Protein AF-A0A0F9I0E7-F1 (afdb_monomer_lite)

Organism: NCBI:txid412755

Secondary structure (DSSP, 8-state):
--------TTSSPPTTPPPPP-EEE-TTS-EEEHHHHHHH-S-------S---

Sequence (53 aa):
MTEEHISNPKFGLPLGTKVPLINSNDVFEQNINLEDILRDHRGMILDFFRGAW

Radius of gyration: 14.8 Å; chains: 1; bounding box: 31×16×36 Å

Structure (mmCIF, N/CA/C/O backbone):
data_AF-A0A0F9I0E7-F1
#
_entry.id   AF-A0A0F9I0E7-F1
#
loop_
_atom_site.group_PDB
_atom_site.id
_atom_site.type_symbol
_atom_site.label_atom_id
_atom_site.label_alt_id
_atom_site.label_comp_id
_atom_site.label_asym_id
_atom_site.label_entity_id
_atom_site.label_seq_id
_atom_site.pdbx_PDB_ins_code
_atom_site.Cartn_x
_atom_site.Cartn_y
_atom_site.Cartn_z
_atom_site.occupancy
_atom_site.B_iso_or_equiv
_atom_site.auth_seq_id
_atom_site.auth_comp_id
_atom_site.auth_asym_id
_atom_site.auth_atom_id
_atom_site.pdbx_PDB_model_num
ATOM 1 N N . MET A 1 1 ? 23.122 -9.087 22.408 1.00 43.41 1 MET A N 1
ATOM 2 C CA . MET A 1 1 ? 21.726 -8.895 22.843 1.00 43.41 1 MET A CA 1
ATOM 3 C C . MET A 1 1 ? 21.102 -7.927 21.864 1.00 43.41 1 MET A C 1
ATOM 5 O O . MET A 1 1 ? 21.479 -6.766 21.869 1.00 43.41 1 MET A O 1
ATOM 9 N N . THR A 1 2 ? 20.279 -8.418 20.945 1.00 49.91 2 THR A N 1
ATOM 10 C CA . THR A 1 2 ? 19.437 -7.567 20.101 1.00 49.91 2 THR A CA 1
ATOM 11 C C . THR A 1 2 ? 18.356 -6.983 20.999 1.00 49.91 2 THR A C 1
ATOM 13 O O . THR A 1 2 ? 17.552 -7.735 21.543 1.00 49.91 2 THR A O 1
ATOM 16 N N . GLU A 1 3 ? 18.388 -5.672 21.229 1.00 55.59 3 GLU A N 1
ATOM 17 C CA . GLU A 1 3 ? 17.280 -4.973 21.875 1.00 55.59 3 GLU A CA 1
ATOM 18 C C . GLU A 1 3 ? 16.052 -5.118 20.970 1.00 55.59 3 GLU A C 1
ATOM 20 O O . GLU A 1 3 ? 16.010 -4.566 19.870 1.00 55.59 3 GLU A O 1
ATOM 25 N N . GLU A 1 4 ? 15.074 -5.920 21.393 1.00 57.78 4 GLU A N 1
ATOM 26 C CA . GLU A 1 4 ? 13.761 -5.940 20.755 1.00 57.78 4 GLU A CA 1
ATOM 27 C C . GLU A 1 4 ? 13.163 -4.537 20.867 1.00 57.78 4 GLU A C 1
ATOM 29 O O . GLU A 1 4 ? 12.965 -4.009 21.964 1.00 57.78 4 GLU A O 1
ATOM 34 N N . HIS A 1 5 ? 12.885 -3.909 19.725 1.00 55.56 5 HIS A N 1
ATOM 35 C CA . HIS A 1 5 ? 12.178 -2.639 19.702 1.00 55.56 5 HIS A CA 1
ATOM 36 C C . HIS A 1 5 ? 10.716 -2.892 20.083 1.00 55.56 5 HIS A C 1
ATOM 38 O O . HIS A 1 5 ? 9.884 -3.231 19.243 1.00 55.56 5 HIS A O 1
ATOM 44 N N . ILE A 1 6 ? 10.407 -2.769 21.374 1.00 59.66 6 ILE A N 1
ATOM 45 C CA . ILE A 1 6 ? 9.045 -2.913 21.888 1.00 59.66 6 ILE A CA 1
ATOM 46 C C . ILE A 1 6 ? 8.208 -1.773 21.303 1.00 59.66 6 ILE A C 1
ATOM 48 O O . ILE A 1 6 ? 8.471 -0.600 21.582 1.00 59.66 6 ILE A O 1
ATOM 52 N N . SER A 1 7 ? 7.197 -2.110 20.492 1.00 58.94 7 SER A N 1
ATOM 53 C CA . SER A 1 7 ? 6.290 -1.119 19.910 1.00 58.94 7 SER A CA 1
ATOM 54 C C . SER A 1 7 ? 5.642 -0.315 21.034 1.00 58.94 7 SER A C 1
ATOM 56 O O . SER A 1 7 ? 4.874 -0.850 21.836 1.00 58.94 7 SER A O 1
ATOM 58 N N . ASN A 1 8 ? 5.961 0.971 21.128 1.00 62.69 8 ASN A N 1
ATOM 59 C CA . ASN A 1 8 ? 5.356 1.829 22.130 1.00 62.69 8 ASN A CA 1
ATOM 60 C C . ASN A 1 8 ? 3.927 2.169 21.671 1.00 62.69 8 ASN A C 1
ATOM 62 O O . ASN A 1 8 ? 3.780 2.813 20.635 1.00 62.69 8 ASN A O 1
ATOM 66 N N . PRO A 1 9 ? 2.872 1.801 22.422 1.00 60.62 9 PRO A N 1
ATOM 67 C CA . PRO A 1 9 ? 1.479 1.982 21.999 1.00 60.62 9 PRO A CA 1
ATOM 68 C C . PRO A 1 9 ? 1.062 3.453 21.836 1.00 60.62 9 PRO A C 1
ATOM 70 O O . PRO A 1 9 ? -0.022 3.732 21.333 1.00 60.62 9 PRO A O 1
ATOM 73 N N . LYS A 1 10 ? 1.909 4.410 22.245 1.00 64.56 10 LYS A N 1
ATOM 74 C CA . LYS A 1 10 ? 1.728 5.843 21.962 1.00 64.56 10 LYS A CA 1
ATOM 75 C C . LYS A 1 10 ? 2.166 6.257 20.549 1.00 64.56 10 LYS A C 1
ATOM 77 O O . LYS A 1 10 ? 1.917 7.395 20.166 1.00 64.56 10 LYS A O 1
ATOM 82 N N . PHE A 1 11 ? 2.835 5.379 19.802 1.00 69.06 11 PHE A N 1
ATOM 83 C CA . PHE A 1 11 ? 3.399 5.653 18.482 1.00 69.06 11 PHE A CA 1
ATOM 84 C C . PHE A 1 11 ? 2.766 4.720 17.443 1.00 69.06 11 PHE A C 1
ATOM 86 O O . PHE A 1 11 ? 2.803 3.502 17.586 1.00 69.06 11 PHE A O 1
ATOM 93 N N . GLY A 1 12 ? 2.1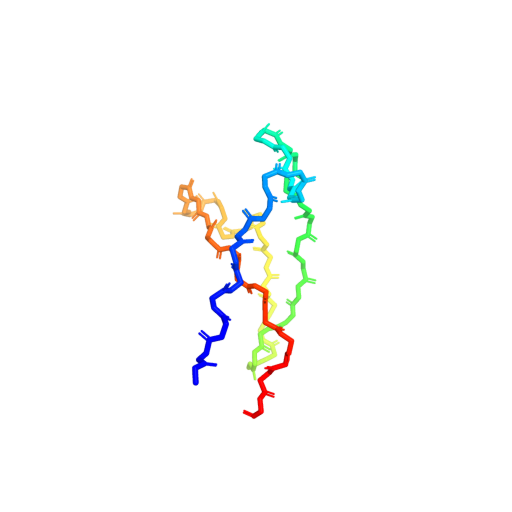67 5.297 16.401 1.00 72.94 12 GLY A N 1
ATOM 94 C CA . GLY A 1 12 ? 1.460 4.566 15.347 1.00 72.94 12 GLY A CA 1
ATOM 95 C C . GLY A 1 12 ? 0.225 5.321 14.858 1.00 72.94 12 GLY A C 1
ATOM 96 O O . GLY A 1 12 ? -0.194 6.306 15.468 1.00 72.94 12 GLY A O 1
ATOM 97 N N . LEU A 1 13 ? -0.354 4.875 13.743 1.00 78.31 13 LEU A N 1
ATOM 98 C CA . LEU A 1 13 ? -1.618 5.422 13.250 1.00 78.31 13 LEU A CA 1
ATOM 99 C C . LEU A 1 13 ? -2.792 4.770 14.005 1.00 78.31 13 LEU A C 1
ATOM 101 O O . LEU A 1 13 ? -2.822 3.543 14.118 1.00 78.31 13 LEU A O 1
ATOM 105 N N . PRO A 1 14 ? -3.771 5.545 14.506 1.00 82.94 14 PRO A N 1
ATOM 106 C CA . PRO A 1 14 ? -4.989 4.994 15.096 1.00 82.94 14 PRO A CA 1
ATOM 107 C C . PRO A 1 14 ? -5.735 4.065 14.128 1.00 82.94 14 PRO A C 1
ATOM 109 O O . PRO A 1 14 ? -5.735 4.289 12.914 1.00 82.94 14 PRO A O 1
ATOM 112 N N . LEU A 1 15 ? -6.440 3.059 14.653 1.00 83.44 15 LEU A N 1
ATOM 113 C CA . LEU A 1 15 ? -7.329 2.223 13.839 1.00 83.44 15 LEU A CA 1
ATOM 114 C C . LEU A 1 15 ? -8.406 3.074 13.149 1.00 83.44 15 LEU A C 1
ATOM 116 O O . LEU A 1 15 ? -8.942 4.013 13.733 1.00 83.44 15 LEU A O 1
ATOM 120 N N . GLY A 1 16 ? -8.715 2.736 11.896 1.00 86.31 16 GLY A N 1
ATOM 121 C CA . GLY A 1 16 ? -9.655 3.499 11.068 1.00 86.31 16 GLY A CA 1
ATOM 122 C C . GLY A 1 16 ? -9.066 4.768 10.442 1.00 86.31 16 GLY A C 1
ATOM 123 O O . GLY A 1 16 ? -9.777 5.471 9.724 1.00 86.31 16 GLY A O 1
ATOM 124 N N . THR A 1 17 ? -7.778 5.058 10.663 1.00 87.69 17 THR A N 1
ATOM 125 C CA . THR A 1 17 ? -7.074 6.103 9.909 1.00 87.69 17 THR A CA 1
ATOM 126 C C . THR A 1 17 ? -7.128 5.784 8.418 1.00 87.69 17 THR A C 1
ATOM 128 O O . THR A 1 17 ? -6.873 4.651 8.007 1.00 87.69 17 THR A O 1
ATOM 131 N N . LYS A 1 18 ? -7.453 6.789 7.597 1.00 86.62 18 LYS A N 1
ATOM 132 C CA . LYS A 1 18 ? -7.392 6.653 6.139 1.00 86.62 18 LYS A CA 1
ATOM 133 C C . LYS A 1 18 ? -5.956 6.353 5.726 1.00 86.62 18 LYS A C 1
ATOM 135 O O . LYS A 1 18 ? -5.040 7.083 6.100 1.00 86.62 18 LYS A O 1
ATOM 140 N N . VAL A 1 19 ? -5.780 5.286 4.956 1.00 85.50 19 VAL A N 1
ATOM 141 C CA . VAL A 1 19 ? -4.481 4.923 4.392 1.00 85.50 19 VAL A CA 1
ATOM 142 C C . VAL A 1 19 ? -3.988 6.050 3.469 1.00 85.50 19 VAL A C 1
ATOM 144 O O . VAL A 1 19 ? -4.809 6.652 2.768 1.00 85.50 19 VAL A O 1
ATOM 147 N N . PRO A 1 20 ? -2.687 6.396 3.477 1.00 83.38 20 PRO A N 1
ATOM 148 C CA . PRO A 1 20 ? -2.149 7.350 2.515 1.00 83.38 20 PRO A CA 1
ATOM 149 C C . PRO A 1 20 ? -2.252 6.801 1.089 1.00 83.38 20 PRO A C 1
ATOM 151 O O . PRO A 1 20 ? -2.224 5.590 0.872 1.00 83.38 20 PRO A O 1
ATOM 154 N N . LEU A 1 21 ? -2.319 7.703 0.110 1.00 86.00 21 LEU A N 1
ATOM 155 C CA . LEU A 1 21 ? -2.178 7.326 -1.292 1.00 86.00 21 LEU A CA 1
ATOM 156 C C . LEU A 1 21 ? -0.742 6.856 -1.528 1.00 86.00 21 LEU A C 1
ATOM 158 O O . LEU A 1 21 ? 0.203 7.612 -1.301 1.00 86.00 21 LEU A O 1
ATOM 162 N N . ILE A 1 22 ? -0.588 5.616 -1.9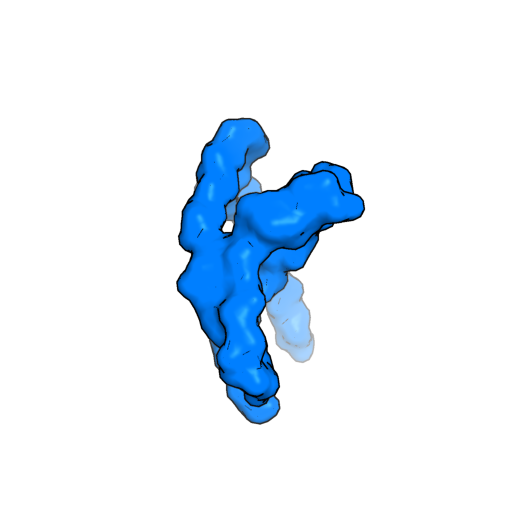87 1.00 89.62 22 ILE A N 1
ATOM 163 C CA . ILE A 1 22 ? 0.700 5.085 -2.426 1.00 89.62 22 ILE A CA 1
ATOM 164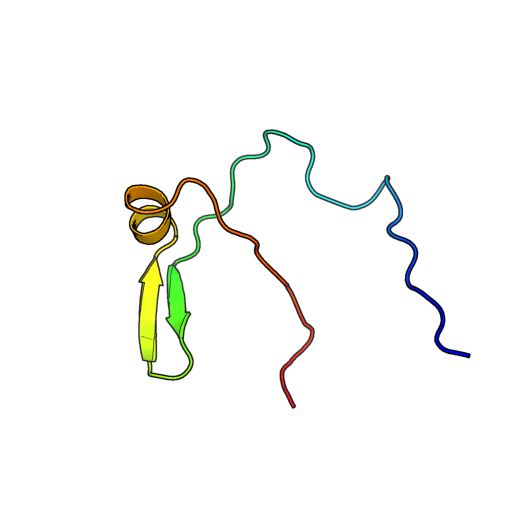 C C . IL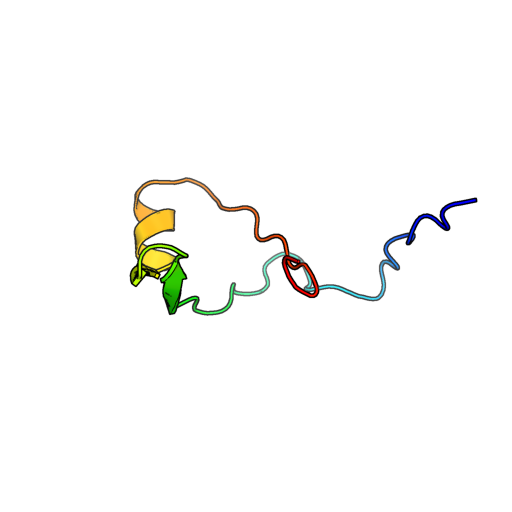E A 1 22 ? 0.628 4.936 -3.937 1.00 89.62 22 ILE A C 1
ATOM 166 O O . ILE A 1 22 ? -0.147 4.136 -4.461 1.00 89.62 22 ILE A O 1
ATOM 170 N N . ASN A 1 23 ? 1.438 5.749 -4.604 1.00 93.00 23 ASN A N 1
ATOM 171 C CA . ASN A 1 23 ? 1.717 5.672 -6.024 1.00 93.00 23 ASN A CA 1
ATOM 172 C C . ASN A 1 23 ? 3.240 5.735 -6.175 1.00 93.00 23 ASN A C 1
ATOM 174 O O . ASN A 1 23 ? 3.842 6.785 -5.940 1.00 93.00 23 ASN A O 1
ATOM 178 N N . SER A 1 24 ? 3.858 4.593 -6.450 1.00 91.62 24 SER A N 1
ATOM 179 C CA . SER A 1 24 ? 5.314 4.425 -6.502 1.00 91.62 24 SER A CA 1
ATOM 180 C C . SER A 1 24 ? 5.685 3.525 -7.673 1.00 91.62 24 SER A C 1
ATOM 182 O O . SER A 1 24 ? 4.809 2.964 -8.319 1.00 91.62 24 SER A O 1
ATOM 184 N N . ASN A 1 25 ? 6.977 3.353 -7.925 1.00 94.31 25 ASN A N 1
ATOM 185 C CA . ASN A 1 25 ? 7.470 2.286 -8.784 1.00 94.31 25 ASN A CA 1
ATOM 186 C C . ASN A 1 25 ? 8.119 1.193 -7.932 1.00 94.31 25 ASN A C 1
ATOM 188 O O . ASN A 1 25 ? 8.685 1.489 -6.873 1.00 94.31 25 ASN A O 1
ATOM 192 N N . ASP A 1 26 ? 8.006 -0.053 -8.376 1.00 89.75 26 ASP A N 1
ATOM 193 C CA . ASP A 1 26 ? 8.718 -1.182 -7.787 1.00 89.75 26 ASP A CA 1
ATOM 194 C C . ASP A 1 26 ? 10.178 -1.254 -8.267 1.00 89.75 26 ASP A C 1
ATOM 196 O O . ASP A 1 26 ? 10.668 -0.396 -9.005 1.00 89.75 26 ASP A O 1
ATOM 200 N N . VAL A 1 27 ? 10.890 -2.299 -7.838 1.00 89.81 27 VAL A N 1
ATOM 201 C CA . VAL A 1 27 ? 12.299 -2.530 -8.205 1.00 89.81 27 VAL A CA 1
ATOM 202 C C . VAL A 1 27 ? 12.510 -2.834 -9.695 1.00 89.81 27 VAL A C 1
ATOM 204 O O . VAL A 1 27 ? 13.648 -2.830 -10.157 1.00 89.81 27 VAL A O 1
ATOM 207 N N . PHE A 1 28 ? 11.437 -3.094 -10.442 1.00 95.38 28 PHE A N 1
ATOM 208 C CA . PHE A 1 28 ? 11.424 -3.332 -11.884 1.00 95.38 28 PHE A CA 1
ATOM 209 C C . PHE A 1 28 ? 10.828 -2.148 -12.659 1.00 95.38 28 PHE A C 1
ATOM 211 O O . PHE A 1 28 ? 10.464 -2.306 -13.824 1.00 95.38 28 PHE A O 1
ATOM 218 N N . GLU A 1 29 ? 10.718 -0.978 -12.023 1.00 94.12 29 GLU A N 1
ATOM 219 C CA . GLU A 1 29 ? 10.139 0.247 -12.589 1.00 94.12 29 GLU A CA 1
ATOM 220 C C . GLU A 1 29 ? 8.650 0.131 -12.959 1.00 94.12 29 GLU A C 1
ATOM 222 O O . GLU A 1 29 ? 8.111 0.981 -13.672 1.00 94.12 29 GLU A O 1
ATOM 227 N N . GLN A 1 30 ? 7.951 -0.886 -12.451 1.00 93.94 30 GLN A N 1
ATOM 228 C CA . GLN A 1 30 ? 6.516 -1.024 -12.663 1.00 93.94 30 GLN A CA 1
ATOM 229 C C . GLN A 1 30 ? 5.764 -0.136 -11.682 1.00 93.94 30 GLN A C 1
ATOM 231 O O . GLN A 1 30 ? 6.066 -0.104 -10.488 1.00 93.94 30 GLN A O 1
ATOM 236 N N . ASN A 1 31 ? 4.762 0.584 -12.184 1.00 94.62 31 ASN A N 1
ATOM 237 C CA . ASN A 1 31 ? 3.939 1.431 -11.339 1.00 94.62 31 ASN A CA 1
ATOM 238 C C . ASN A 1 31 ? 3.085 0.580 -10.387 1.00 94.62 31 ASN A C 1
ATOM 240 O O . ASN A 1 31 ? 2.359 -0.316 -10.812 1.00 94.62 31 ASN A O 1
ATOM 244 N N . ILE A 1 32 ? 3.162 0.899 -9.099 1.00 92.06 32 ILE A N 1
ATOM 245 C CA . ILE A 1 32 ? 2.339 0.340 -8.036 1.00 92.06 32 ILE A CA 1
ATOM 246 C C . ILE A 1 32 ? 1.389 1.426 -7.545 1.00 92.06 32 ILE A C 1
ATOM 248 O O . ILE A 1 32 ? 1.818 2.449 -7.002 1.00 92.06 32 ILE A O 1
ATOM 252 N N . ASN A 1 33 ? 0.094 1.141 -7.660 1.00 93.00 33 ASN A N 1
ATOM 253 C CA . ASN A 1 33 ? -0.986 1.949 -7.121 1.00 93.00 33 ASN A CA 1
ATOM 254 C C . ASN A 1 33 ? -1.753 1.152 -6.055 1.00 93.00 33 ASN A C 1
ATOM 256 O O . ASN A 1 33 ? -2.238 0.047 -6.306 1.00 93.00 33 ASN A O 1
ATOM 260 N N . LEU A 1 34 ? -1.870 1.718 -4.852 1.00 90.75 34 LEU A N 1
ATOM 261 C CA . LEU A 1 34 ? -2.564 1.064 -3.741 1.00 90.75 34 LEU A CA 1
ATOM 262 C C . LEU A 1 34 ? -4.058 0.845 -4.003 1.00 90.75 34 LEU A C 1
ATOM 264 O O . LEU A 1 34 ? -4.597 -0.179 -3.586 1.00 90.75 34 LEU A O 1
ATOM 268 N N . GLU A 1 35 ? -4.732 1.787 -4.664 1.00 91.62 35 GLU A N 1
ATOM 269 C CA . GLU A 1 35 ? -6.153 1.641 -4.987 1.00 91.62 35 GLU A CA 1
ATOM 270 C C . GLU A 1 35 ? -6.378 0.444 -5.904 1.00 91.62 35 GLU A C 1
ATOM 272 O O . GLU A 1 35 ? -7.310 -0.322 -5.672 1.00 91.62 35 GLU A O 1
ATOM 277 N N . ASP A 1 36 ? -5.510 0.248 -6.897 1.00 92.19 36 ASP A N 1
ATOM 278 C CA . ASP A 1 36 ? -5.616 -0.877 -7.825 1.00 92.19 36 ASP A CA 1
ATOM 279 C C . ASP A 1 36 ? -5.394 -2.216 -7.111 1.00 92.19 36 ASP A C 1
ATOM 281 O O . ASP A 1 36 ? -6.191 -3.136 -7.276 1.00 92.19 36 ASP A O 1
ATOM 285 N N . ILE A 1 37 ? -4.400 -2.306 -6.218 1.00 90.69 37 ILE A N 1
ATOM 286 C CA . ILE A 1 37 ? -4.168 -3.517 -5.411 1.00 90.69 37 ILE A CA 1
ATOM 287 C C . ILE A 1 37 ? -5.400 -3.861 -4.564 1.00 90.69 37 ILE A C 1
ATOM 289 O O . ILE A 1 37 ? -5.826 -5.018 -4.514 1.00 90.69 37 ILE A O 1
ATOM 293 N N . LEU A 1 38 ? -5.990 -2.864 -3.901 1.00 91.00 38 LEU A N 1
ATOM 294 C CA . LEU A 1 38 ? -7.131 -3.061 -3.003 1.00 91.00 38 LEU A CA 1
ATOM 295 C C . LEU A 1 38 ? -8.458 -3.329 -3.734 1.00 91.00 38 LEU A C 1
ATOM 297 O O . LEU A 1 38 ? -9.429 -3.718 -3.085 1.00 91.00 38 LEU A O 1
ATOM 301 N N . ARG A 1 39 ? -8.525 -3.166 -5.063 1.00 92.94 39 ARG A N 1
ATOM 302 C CA . ARG A 1 39 ? -9.673 -3.653 -5.855 1.00 92.94 39 ARG A CA 1
ATOM 303 C C . ARG A 1 39 ? -9.716 -5.175 -5.891 1.00 92.94 39 ARG A C 1
ATOM 305 O O . ARG A 1 39 ? -10.793 -5.756 -5.773 1.00 92.94 39 ARG A O 1
ATOM 312 N N . ASP A 1 40 ? -8.547 -5.797 -6.003 1.00 94.56 40 ASP A N 1
ATOM 313 C CA . ASP A 1 40 ? -8.417 -7.247 -6.153 1.00 94.56 40 ASP A CA 1
ATOM 314 C C . ASP A 1 40 ? -8.161 -7.959 -4.811 1.00 94.56 40 ASP A C 1
ATOM 316 O O . ASP A 1 40 ? -8.356 -9.170 -4.690 1.00 94.56 40 ASP A O 1
ATOM 320 N N . HIS A 1 41 ? -7.752 -7.215 -3.776 1.00 93.19 41 HIS A N 1
ATOM 321 C CA . HIS A 1 41 ? -7.316 -7.757 -2.488 1.00 93.19 41 HIS A CA 1
ATOM 322 C C . HIS A 1 41 ? -8.085 -7.127 -1.324 1.00 93.19 41 HIS A C 1
ATOM 324 O O . HIS A 1 41 ? -8.303 -5.923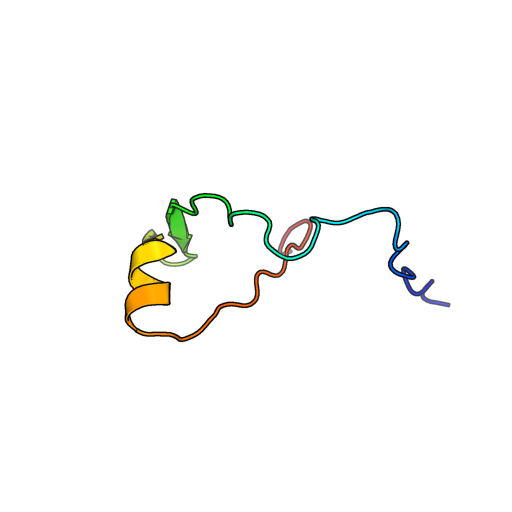 -1.268 1.00 93.19 41 HIS A O 1
ATOM 330 N N . ARG A 1 42 ? -8.440 -7.938 -0.318 1.00 90.06 42 ARG A N 1
ATOM 331 C CA . ARG A 1 42 ? -9.199 -7.469 0.864 1.00 90.06 42 ARG A CA 1
ATOM 332 C C . ARG A 1 42 ? -8.395 -6.567 1.807 1.00 90.06 42 ARG A C 1
ATOM 334 O O . ARG A 1 42 ? -8.970 -5.988 2.724 1.00 90.06 42 ARG A O 1
ATOM 341 N N . GLY A 1 43 ? -7.080 -6.495 1.635 1.00 89.31 43 GLY A N 1
ATOM 342 C CA . GLY A 1 43 ? -6.186 -5.715 2.478 1.00 89.31 43 GLY A CA 1
ATOM 343 C C . GLY A 1 43 ? -4.727 -5.896 2.076 1.00 89.31 43 GLY A C 1
ATOM 344 O O . GLY A 1 43 ? -4.396 -6.777 1.285 1.00 89.31 43 GLY A O 1
ATOM 345 N N . MET A 1 44 ? -3.865 -5.059 2.646 1.00 87.06 44 MET A N 1
ATOM 346 C CA . MET A 1 44 ? -2.428 -5.034 2.388 1.00 87.06 44 MET A CA 1
ATOM 347 C C . MET A 1 44 ? -1.677 -4.796 3.700 1.00 87.06 44 MET A C 1
ATOM 349 O O . MET A 1 44 ? -2.141 -4.037 4.552 1.00 87.06 44 MET A O 1
ATOM 353 N N . ILE A 1 45 ? -0.513 -5.428 3.850 1.00 88.75 45 ILE A N 1
ATOM 354 C CA . ILE A 1 45 ? 0.449 -5.123 4.913 1.00 88.75 45 ILE A CA 1
ATOM 355 C C . ILE A 1 45 ? 1.523 -4.220 4.308 1.00 88.75 45 ILE A C 1
ATOM 357 O O . ILE A 1 45 ? 2.105 -4.557 3.280 1.00 88.75 45 ILE A O 1
ATOM 361 N N . LEU A 1 46 ? 1.765 -3.075 4.942 1.00 83.81 46 LEU A N 1
ATOM 362 C CA . LEU A 1 46 ? 2.846 -2.162 4.586 1.00 83.81 46 LEU A CA 1
ATOM 363 C C . LEU A 1 46 ? 3.953 -2.303 5.622 1.00 83.81 46 LEU A C 1
ATOM 365 O O . LEU A 1 46 ? 3.732 -2.017 6.799 1.00 83.81 46 LEU A O 1
ATOM 369 N N . ASP A 1 47 ? 5.122 -2.738 5.171 1.00 84.81 47 ASP A N 1
ATOM 370 C CA . ASP A 1 47 ? 6.318 -2.844 5.997 1.00 84.81 47 ASP A CA 1
ATOM 371 C C . ASP A 1 47 ? 7.321 -1.760 5.587 1.00 84.81 47 ASP A C 1
ATOM 373 O O . ASP A 1 47 ? 7.669 -1.628 4.411 1.00 84.81 47 ASP A O 1
ATOM 377 N N . PHE A 1 48 ? 7.750 -0.951 6.555 1.00 79.44 48 PHE A N 1
ATOM 378 C CA . PHE A 1 48 ? 8.661 0.167 6.340 1.00 79.44 48 PHE A CA 1
ATOM 379 C C . PHE A 1 48 ? 10.022 -0.163 6.943 1.00 79.44 48 PHE A C 1
ATOM 381 O O . PHE A 1 48 ? 10.202 -0.145 8.161 1.00 79.44 48 PHE A O 1
ATOM 388 N N . PHE A 1 49 ? 11.010 -0.370 6.082 1.00 80.94 49 PHE A N 1
ATOM 389 C CA . PHE A 1 49 ? 12.397 -0.594 6.474 1.00 80.94 49 PHE A CA 1
ATOM 390 C C . PHE A 1 49 ? 13.269 0.608 6.100 1.00 80.94 49 PHE A C 1
ATOM 392 O O . PHE A 1 49 ? 13.066 1.278 5.085 1.00 80.94 49 PHE A O 1
ATOM 399 N N . ARG A 1 50 ? 14.269 0.904 6.936 1.00 78.12 50 ARG A N 1
ATOM 400 C CA . ARG A 1 50 ? 15.263 1.952 6.663 1.00 78.12 50 ARG A CA 1
ATOM 401 C C . ARG A 1 50 ? 16.332 1.407 5.713 1.00 78.12 50 ARG A C 1
ATOM 403 O O . ARG A 1 50 ? 17.445 1.127 6.137 1.00 78.12 50 ARG A O 1
ATOM 410 N N . GLY A 1 51 ? 15.958 1.281 4.441 1.00 69.25 51 GLY A N 1
ATOM 411 C CA . GLY A 1 51 ? 16.832 0.861 3.347 1.00 69.25 51 GLY A CA 1
ATOM 412 C C . GLY A 1 51 ? 16.959 -0.655 3.201 1.00 69.25 51 GLY A C 1
ATOM 413 O O . GLY A 1 51 ? 17.040 -1.387 4.184 1.00 69.25 51 GLY A O 1
ATOM 414 N N . ALA A 1 52 ? 16.969 -1.105 1.950 1.00 62.34 52 ALA A N 1
ATOM 415 C CA . ALA A 1 52 ? 17.588 -2.365 1.577 1.00 62.34 52 ALA A CA 1
ATOM 416 C C . ALA A 1 52 ? 19.077 -2.063 1.368 1.00 62.34 52 ALA A C 1
ATOM 418 O O . ALA A 1 52 ? 19.407 -1.121 0.643 1.00 62.34 52 ALA A O 1
ATOM 419 N N . TRP A 1 53 ? 1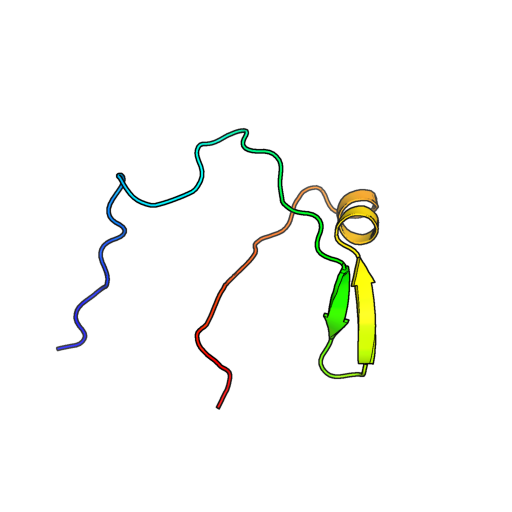9.955 -2.786 2.055 1.00 50.22 53 TRP A N 1
ATOM 420 C CA . TRP A 1 53 ? 21.332 -2.911 1.583 1.00 50.22 53 TRP A CA 1
ATOM 421 C C . TRP A 1 53 ? 21.362 -3.840 0.377 1.00 50.22 53 TRP A C 1
ATOM 423 O O . TRP A 1 53 ? 20.643 -4.864 0.424 1.00 50.22 53 TRP A O 1
#

pLDDT: mean 80.44, std 14.35, range [43.41, 95.38]

Foldseek 3Di:
DPPDPDPDPVDDDDPPPDDDWDWDADPVRHTDTPVVVVVVDVDDDDDDDPDDD